Protein AF-A0A976H081-F1 (afdb_monomer_lite)

pLDDT: mean 93.25, std 4.54, range [68.75, 98.25]

Sequence (67 aa):
MRLSDMLRRRVRYFTDGAVIGSRAFVNEAFASARERFSAKRKDGARAMKGAAKEAKGVLWSIRDLQT

Secondary structure (DSSP, 8-state):
--HHHHTTS--HHHHHSSSEE-HHHHHHHHHHTGGGS-TT-----EE--GGGGGGTTT-EESS----

Structure (mmCIF, N/CA/C/O backbone):
data_AF-A0A976H081-F1
#
_entry.id   AF-A0A976H081-F1
#
loop_
_atom_site.group_PDB
_atom_site.id
_atom_site.type_symbol
_atom_site.label_atom_id
_atom_site.label_alt_id
_atom_site.label_comp_id
_atom_site.label_asym_id
_atom_site.label_entity_id
_atom_site.label_seq_id
_atom_site.pdbx_PDB_ins_code
_atom_site.Cartn_x
_atom_site.Cartn_y
_atom_site.Cartn_z
_atom_site.occupancy
_atom_site.B_iso_or_equiv
_atom_site.auth_seq_id
_atom_site.auth_comp_id
_atom_site.auth_asym_id
_atom_site.auth_atom_id
_atom_site.pdbx_PDB_model_num
ATOM 1 N N . MET A 1 1 ? 13.508 2.161 -10.595 1.00 83.88 1 MET A N 1
ATOM 2 C CA . MET A 1 1 ? 13.119 0.831 -11.118 1.00 83.88 1 MET A CA 1
ATOM 3 C C . MET A 1 1 ? 11.742 0.967 -11.733 1.00 83.88 1 MET A C 1
ATOM 5 O O . MET A 1 1 ? 10.883 1.509 -11.053 1.00 83.88 1 MET A O 1
ATOM 9 N N . ARG A 1 2 ? 11.525 0.543 -12.983 1.00 88.25 2 ARG A N 1
ATOM 10 C CA . ARG A 1 2 ? 10.199 0.667 -13.613 1.00 88.25 2 ARG A CA 1
ATOM 11 C C . ARG A 1 2 ? 9.208 -0.288 -12.949 1.00 88.25 2 ARG A C 1
ATOM 13 O O . ARG A 1 2 ? 9.618 -1.303 -12.391 1.00 88.25 2 ARG A O 1
ATOM 20 N N . LEU A 1 3 ? 7.910 0.003 -13.036 1.00 86.94 3 LEU A N 1
ATOM 21 C CA . LEU A 1 3 ? 6.871 -0.823 -12.408 1.00 86.94 3 LEU A CA 1
ATOM 22 C C . LEU A 1 3 ? 6.911 -2.291 -12.875 1.00 86.94 3 LEU A C 1
ATOM 24 O O . LEU A 1 3 ? 6.809 -3.197 -12.056 1.00 86.94 3 LEU A O 1
ATOM 28 N N . SER A 1 4 ? 7.141 -2.539 -14.167 1.00 91.25 4 SER A N 1
ATOM 29 C CA . SER A 1 4 ? 7.283 -3.894 -14.723 1.00 91.25 4 SER A CA 1
ATOM 30 C C . SER A 1 4 ? 8.448 -4.679 -14.114 1.00 91.25 4 SER A C 1
ATOM 32 O O . SER A 1 4 ? 8.347 -5.886 -13.903 1.00 91.25 4 SER A O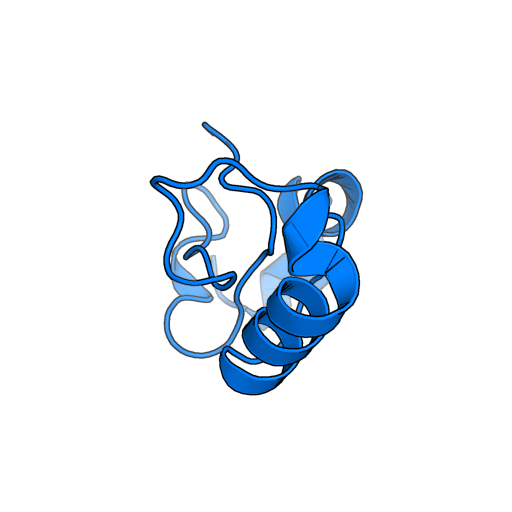 1
ATOM 34 N N . ASP A 1 5 ? 9.546 -3.994 -13.799 1.00 92.44 5 ASP A N 1
ATOM 35 C CA . ASP A 1 5 ? 10.731 -4.611 -13.204 1.00 92.44 5 ASP A CA 1
ATOM 36 C C . ASP A 1 5 ? 10.489 -4.963 -11.731 1.00 92.44 5 ASP A C 1
ATOM 38 O O . ASP A 1 5 ? 11.066 -5.926 -11.225 1.00 92.44 5 ASP A O 1
ATOM 42 N N . MET A 1 6 ? 9.617 -4.212 -11.043 1.00 90.94 6 MET A N 1
ATOM 43 C CA . MET A 1 6 ? 9.247 -4.477 -9.648 1.00 90.94 6 MET A CA 1
ATOM 44 C C . MET A 1 6 ? 8.594 -5.845 -9.492 1.00 90.94 6 MET A C 1
ATOM 46 O O . MET A 1 6 ? 8.908 -6.555 -8.543 1.00 90.94 6 MET A O 1
ATOM 50 N N . LEU A 1 7 ? 7.724 -6.232 -10.432 1.00 88.88 7 LEU A N 1
ATOM 51 C CA . LEU A 1 7 ? 7.010 -7.515 -10.402 1.00 88.88 7 LEU A CA 1
ATOM 52 C C . LEU A 1 7 ? 7.953 -8.723 -10.478 1.00 88.88 7 LEU A C 1
ATOM 54 O O . LEU A 1 7 ? 7.594 -9.817 -10.059 1.00 88.88 7 LEU A O 1
ATOM 58 N N . ARG A 1 8 ? 9.173 -8.523 -10.988 1.00 92.50 8 ARG A N 1
ATOM 59 C CA . ARG A 1 8 ? 10.206 -9.560 -11.102 1.00 92.50 8 ARG A CA 1
ATOM 60 C C . ARG A 1 8 ? 11.157 -9.592 -9.903 1.00 92.50 8 ARG A C 1
ATOM 62 O O . ARG A 1 8 ? 12.133 -10.336 -9.922 1.00 92.50 8 ARG A O 1
ATOM 69 N N . ARG A 1 9 ? 10.930 -8.762 -8.880 1.00 91.69 9 ARG A N 1
ATOM 70 C CA . ARG A 1 9 ? 11.805 -8.638 -7.707 1.00 91.69 9 ARG A CA 1
ATOM 71 C C . ARG A 1 9 ? 11.019 -8.748 -6.411 1.00 91.69 9 ARG A C 1
ATOM 73 O O . ARG A 1 9 ? 9.832 -8.446 -6.342 1.00 91.69 9 ARG A O 1
ATOM 80 N N . ARG A 1 10 ? 11.724 -9.098 -5.335 1.00 91.12 10 ARG A N 1
ATOM 81 C CA . ARG A 1 10 ? 11.164 -9.070 -3.981 1.00 91.12 10 ARG A CA 1
ATOM 82 C C . ARG A 1 10 ? 11.103 -7.634 -3.459 1.00 91.12 10 ARG A C 1
ATOM 84 O O . ARG A 1 10 ? 11.989 -7.173 -2.744 1.00 91.12 10 ARG A O 1
ATOM 91 N N . VAL A 1 11 ? 10.054 -6.913 -3.838 1.00 91.31 11 VAL A N 1
ATOM 92 C CA . VAL A 1 11 ? 9.768 -5.575 -3.312 1.00 91.31 11 VAL A CA 1
ATOM 93 C C . VAL A 1 11 ? 9.048 -5.711 -1.976 1.00 91.31 11 VAL A C 1
ATOM 95 O O . VAL A 1 11 ? 7.973 -6.297 -1.914 1.00 91.31 11 VAL A O 1
ATOM 98 N N . ARG A 1 12 ? 9.612 -5.129 -0.909 1.00 93.25 12 ARG A N 1
ATOM 99 C CA . ARG A 1 12 ? 9.073 -5.227 0.461 1.00 93.25 12 ARG A CA 1
ATOM 100 C C . ARG A 1 12 ? 7.588 -4.880 0.558 1.00 93.25 12 ARG A C 1
ATOM 102 O O . ARG A 1 12 ? 6.851 -5.528 1.285 1.00 93.25 12 ARG A O 1
ATOM 109 N N . TYR A 1 13 ? 7.136 -3.873 -0.185 1.00 93.06 13 TYR A N 1
ATOM 110 C CA . TYR A 1 13 ? 5.730 -3.484 -0.180 1.00 93.06 13 TYR A CA 1
ATOM 111 C C . TYR A 1 13 ? 4.804 -4.604 -0.663 1.00 93.06 13 TYR A C 1
ATOM 113 O O . TYR A 1 13 ? 3.713 -4.696 -0.124 1.00 93.06 13 TYR A O 1
ATOM 121 N N . PHE A 1 14 ? 5.231 -5.469 -1.594 1.00 91.06 14 PHE A N 1
ATOM 122 C CA . PHE A 1 14 ? 4.424 -6.580 -2.126 1.00 91.06 14 PHE A CA 1
ATOM 123 C C . PHE A 1 14 ? 4.191 -7.708 -1.120 1.00 91.06 14 PHE A C 1
ATOM 125 O O . PHE A 1 14 ? 3.267 -8.492 -1.299 1.00 91.06 14 PHE A O 1
ATOM 132 N N . THR A 1 15 ? 4.987 -7.767 -0.052 1.00 88.88 15 THR A N 1
ATOM 133 C CA . THR A 1 15 ? 4.811 -8.733 1.039 1.00 88.88 15 THR A CA 1
ATOM 134 C C . THR A 1 15 ? 4.283 -8.061 2.304 1.00 88.88 15 THR A C 1
ATOM 136 O O . THR A 1 15 ? 3.303 -8.507 2.889 1.00 88.88 15 THR A O 1
ATOM 139 N N . ASP A 1 16 ? 4.884 -6.939 2.700 1.00 91.62 16 ASP A N 1
ATOM 140 C CA . ASP A 1 16 ? 4.667 -6.308 4.007 1.00 91.62 16 ASP A CA 1
ATOM 141 C C . ASP A 1 16 ? 3.663 -5.141 3.943 1.00 91.62 16 ASP A C 1
ATOM 143 O O . ASP A 1 16 ? 3.324 -4.544 4.968 1.00 91.62 16 ASP A O 1
ATOM 147 N N . GLY A 1 17 ? 3.197 -4.767 2.746 1.00 88.44 17 GLY A N 1
ATOM 148 C CA . GLY A 1 17 ? 2.285 -3.641 2.532 1.00 88.44 17 GLY A CA 1
ATOM 149 C C . GLY A 1 17 ? 0.865 -3.868 3.057 1.00 88.44 17 GLY A C 1
ATOM 150 O O . GLY A 1 17 ? 0.128 -2.889 3.183 1.00 88.44 17 GLY A O 1
ATOM 151 N N . ALA A 1 18 ? 0.515 -5.117 3.395 1.00 91.94 18 ALA A N 1
ATOM 152 C CA . ALA A 1 18 ? -0.783 -5.644 3.845 1.00 91.94 18 ALA A CA 1
ATOM 153 C C . ALA A 1 18 ? -1.937 -5.531 2.830 1.00 91.94 18 ALA A C 1
ATOM 155 O O . ALA A 1 18 ? -2.572 -6.529 2.516 1.00 91.94 18 ALA A O 1
ATOM 156 N N . VAL A 1 19 ? -2.194 -4.339 2.294 1.00 95.56 19 VAL A N 1
ATOM 157 C CA . VAL A 1 19 ? -3.173 -4.089 1.226 1.00 95.56 19 VAL A CA 1
ATOM 158 C C . VAL A 1 19 ? -2.510 -3.182 0.207 1.00 95.56 19 VAL A C 1
ATOM 160 O O . VAL A 1 19 ? -1.924 -2.163 0.584 1.00 95.56 19 VAL A O 1
ATOM 163 N N . ILE A 1 20 ? -2.583 -3.564 -1.065 1.00 94.56 20 ILE A N 1
ATOM 164 C CA . ILE A 1 20 ? -1.892 -2.900 -2.167 1.00 94.56 20 ILE A CA 1
ATOM 165 C C . ILE A 1 20 ? -2.854 -2.746 -3.333 1.00 94.56 20 ILE A C 1
ATOM 167 O O . ILE A 1 20 ? -3.545 -3.694 -3.690 1.00 94.56 20 ILE A O 1
ATOM 171 N N . GLY A 1 21 ? -2.880 -1.569 -3.947 1.00 95.19 21 GLY A N 1
ATOM 172 C CA . GLY A 1 21 ? -3.708 -1.336 -5.122 1.00 95.19 21 GLY A CA 1
ATOM 173 C C . GLY A 1 21 ? -3.811 0.136 -5.477 1.00 95.19 21 GLY A C 1
ATOM 174 O O . GLY A 1 21 ? -2.945 0.941 -5.122 1.00 95.19 21 GLY A O 1
ATOM 175 N N . SER A 1 22 ? -4.889 0.487 -6.173 1.00 96.88 22 SER A N 1
ATOM 176 C CA . SER A 1 22 ? -5.219 1.883 -6.448 1.00 96.88 22 SER A CA 1
ATOM 177 C C . SER A 1 22 ? -5.495 2.647 -5.147 1.00 96.88 22 SER A C 1
ATOM 179 O O . SER A 1 22 ? -5.820 2.068 -4.107 1.00 96.88 22 SER A O 1
ATOM 181 N N . ARG A 1 23 ? -5.403 3.981 -5.198 1.00 97.38 23 ARG A N 1
ATOM 182 C CA . ARG A 1 23 ? -5.705 4.837 -4.039 1.00 97.38 23 ARG A CA 1
ATOM 183 C C . ARG A 1 23 ? -7.120 4.595 -3.507 1.00 97.38 23 ARG A C 1
ATOM 185 O O . ARG A 1 23 ? -7.296 4.543 -2.295 1.00 97.38 23 ARG A O 1
ATOM 192 N N . ALA A 1 24 ? -8.099 4.462 -4.404 1.00 97.75 24 ALA A N 1
ATOM 193 C CA . ALA A 1 24 ? -9.496 4.239 -4.041 1.00 97.75 24 ALA A CA 1
ATOM 194 C C . ALA A 1 24 ? -9.667 2.912 -3.292 1.00 97.75 24 ALA A C 1
ATOM 196 O O . ALA A 1 24 ? -10.162 2.915 -2.171 1.00 97.75 24 ALA A O 1
ATOM 197 N N . PHE A 1 25 ? -9.137 1.820 -3.850 1.00 97.81 25 PHE A N 1
ATOM 198 C CA . PHE A 1 25 ? -9.194 0.491 -3.241 1.00 97.81 25 PHE A CA 1
ATOM 199 C C . PHE A 1 25 ? -8.570 0.461 -1.838 1.00 97.81 25 PHE A C 1
ATOM 201 O O . PHE A 1 25 ? -9.161 -0.036 -0.883 1.00 97.81 25 PHE A O 1
ATOM 208 N N . VAL A 1 26 ? -7.383 1.055 -1.681 1.00 97.81 26 VAL A N 1
ATOM 209 C CA . VAL A 1 26 ? -6.705 1.097 -0.376 1.00 97.81 26 VAL A CA 1
ATOM 210 C C . VAL A 1 26 ? -7.468 1.963 0.633 1.00 97.81 26 VAL A C 1
ATOM 212 O O . VAL A 1 26 ? -7.480 1.653 1.824 1.00 97.81 26 VAL A O 1
ATOM 215 N N . ASN A 1 27 ? -8.103 3.047 0.185 1.00 98.12 27 ASN A N 1
ATOM 216 C CA . ASN A 1 27 ? -8.917 3.895 1.054 1.00 98.12 27 ASN A CA 1
ATOM 217 C C . ASN A 1 27 ? -10.223 3.216 1.480 1.00 98.12 27 ASN A C 1
ATOM 219 O O . ASN A 1 27 ? -10.623 3.380 2.628 1.00 98.12 27 ASN A O 1
ATOM 223 N N . GLU A 1 28 ? -10.848 2.433 0.606 1.00 98.25 28 GLU A N 1
ATOM 224 C CA . GLU A 1 28 ? -12.024 1.627 0.940 1.00 98.25 28 GLU A CA 1
ATOM 225 C C . GLU A 1 28 ? -11.682 0.560 1.989 1.00 98.25 28 GLU A C 1
ATOM 227 O O . GLU A 1 28 ? -12.331 0.484 3.031 1.00 98.25 28 GLU A O 1
ATOM 232 N N . ALA A 1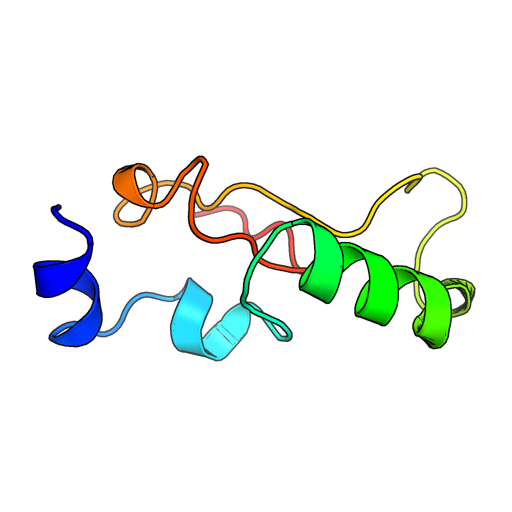 29 ? -10.582 -0.176 1.788 1.00 97.69 29 ALA A N 1
ATOM 233 C CA . ALA A 1 29 ? -10.072 -1.132 2.772 1.00 97.69 29 ALA A CA 1
ATOM 234 C C . ALA A 1 29 ? -9.690 -0.467 4.110 1.00 97.69 29 ALA A C 1
ATOM 236 O O . ALA A 1 29 ? -9.817 -1.056 5.181 1.00 97.69 29 ALA A O 1
ATOM 237 N N . PHE A 1 30 ? -9.208 0.777 4.072 1.00 97.75 30 PHE A N 1
ATOM 238 C CA . PHE A 1 30 ? -8.963 1.559 5.281 1.00 97.75 30 PHE A CA 1
ATOM 239 C C . PHE A 1 30 ? -10.259 1.962 5.989 1.00 97.75 30 PHE A C 1
ATOM 241 O O . PHE A 1 30 ? -10.309 1.903 7.215 1.00 97.75 30 PHE A O 1
ATOM 248 N N . ALA A 1 31 ? -11.291 2.360 5.243 1.00 97.69 31 ALA A N 1
ATOM 249 C CA . ALA A 1 31 ? -12.586 2.730 5.800 1.00 97.69 31 ALA A CA 1
ATOM 250 C C . ALA A 1 31 ? -13.280 1.527 6.456 1.00 97.69 31 ALA A C 1
ATOM 252 O O . ALA A 1 31 ? -13.763 1.652 7.580 1.00 97.69 31 ALA A O 1
ATOM 253 N N . SER A 1 32 ? -13.250 0.353 5.816 1.00 97.38 32 SER A N 1
ATOM 254 C CA . SER A 1 32 ? -13.830 -0.877 6.374 1.00 97.38 32 SER A CA 1
ATOM 255 C C . SER A 1 32 ? -13.116 -1.361 7.639 1.00 97.38 32 SER A C 1
ATOM 257 O O . SER A 1 32 ? -13.731 -1.988 8.494 1.00 97.38 32 SER A O 1
ATOM 259 N N . ALA A 1 33 ? -11.832 -1.028 7.798 1.00 95.88 33 ALA A N 1
ATOM 260 C CA . ALA A 1 33 ? -11.027 -1.374 8.966 1.00 95.88 33 ALA A CA 1
ATOM 261 C C . ALA A 1 33 ? -10.675 -0.155 9.841 1.00 95.88 33 ALA A C 1
ATOM 263 O O . ALA A 1 33 ? -9.664 -0.180 10.550 1.00 95.88 33 ALA A O 1
ATOM 264 N N . ARG A 1 34 ? -11.468 0.928 9.794 1.00 94.88 34 ARG A N 1
ATOM 265 C CA . ARG A 1 34 ? -11.133 2.233 10.398 1.00 94.88 34 ARG A CA 1
ATOM 266 C C . ARG A 1 34 ? -10.790 2.154 11.885 1.00 94.88 34 ARG A C 1
ATOM 268 O O . ARG A 1 34 ? -9.907 2.885 12.341 1.00 94.88 34 ARG A O 1
ATOM 275 N N . GLU A 1 35 ? -11.463 1.273 12.614 1.00 96.00 35 GLU A N 1
ATOM 276 C CA . GLU A 1 35 ? -11.248 0.987 14.038 1.00 96.00 35 GLU A CA 1
ATOM 277 C C . GLU A 1 35 ? -9.825 0.502 14.362 1.00 96.00 35 GLU A C 1
ATOM 279 O O . GLU A 1 35 ? -9.320 0.742 15.454 1.00 96.00 35 GLU A O 1
ATOM 284 N N . ARG A 1 36 ? -9.129 -0.111 13.394 1.00 94.00 36 ARG A N 1
ATOM 285 C CA . ARG A 1 36 ? -7.759 -0.628 13.554 1.00 94.00 36 ARG A CA 1
ATOM 286 C C . ARG A 1 36 ? -6.688 0.453 13.402 1.00 94.00 36 ARG A C 1
ATOM 288 O O . ARG A 1 36 ? -5.497 0.167 13.523 1.00 94.00 36 ARG A O 1
ATOM 295 N N . PHE A 1 37 ? -7.082 1.689 13.094 1.00 94.38 37 PHE A N 1
ATOM 296 C CA . PHE A 1 37 ? -6.168 2.793 12.820 1.00 94.38 37 PHE A CA 1
ATOM 297 C C . PHE A 1 37 ? -6.365 3.962 13.783 1.00 94.38 37 PHE A C 1
ATOM 299 O O . PHE A 1 37 ? -7.470 4.271 14.229 1.00 94.38 37 PHE A O 1
ATOM 306 N N . SER A 1 38 ? -5.269 4.670 14.068 1.00 94.44 38 SER A N 1
ATOM 307 C CA . SER A 1 38 ? -5.286 5.820 14.972 1.00 94.44 38 SER A CA 1
ATOM 308 C C . SER A 1 38 ? -6.209 6.935 14.475 1.00 94.44 38 SER A C 1
ATOM 310 O O . SER A 1 38 ? -6.362 7.158 13.274 1.00 94.44 38 SER A O 1
ATOM 312 N N . ALA A 1 39 ? -6.780 7.700 15.410 1.00 95.12 39 ALA A N 1
ATOM 313 C CA . ALA A 1 39 ? -7.677 8.812 15.092 1.00 95.12 39 ALA A CA 1
ATOM 314 C C . ALA A 1 39 ? -7.041 9.889 14.194 1.00 95.12 39 ALA A C 1
ATOM 316 O O . ALA A 1 39 ? -7.729 10.541 13.414 1.00 95.12 39 ALA A O 1
ATOM 317 N N . LYS A 1 40 ? -5.712 10.043 14.270 1.00 95.69 40 LYS A N 1
ATOM 318 C CA . LYS A 1 40 ? -4.946 11.005 13.465 1.00 95.69 40 LYS A CA 1
ATOM 319 C C . LYS A 1 40 ? -4.887 10.624 11.983 1.00 95.69 40 LYS A C 1
ATOM 321 O O . LYS A 1 40 ? -4.634 11.484 11.140 1.00 95.69 40 LYS A O 1
ATOM 326 N N . ARG A 1 41 ? -5.088 9.346 11.650 1.00 95.88 41 ARG A N 1
ATOM 327 C CA . ARG A 1 41 ? -5.022 8.855 10.277 1.00 95.88 41 ARG A CA 1
ATOM 328 C C . ARG A 1 41 ? -6.356 9.105 9.571 1.00 95.88 41 ARG A C 1
ATOM 330 O O . ARG A 1 41 ? -7.360 8.495 9.917 1.00 95.88 41 ARG A O 1
ATOM 337 N N . LYS A 1 42 ? -6.348 10.005 8.583 1.00 95.38 42 LYS A N 1
ATOM 338 C CA . LYS A 1 42 ? -7.550 10.399 7.823 1.00 95.38 42 LYS A CA 1
ATOM 339 C C . LYS A 1 42 ? -7.802 9.545 6.575 1.00 95.38 42 LYS A C 1
ATOM 341 O O . LYS A 1 42 ? -8.937 9.456 6.131 1.00 95.38 42 LYS A O 1
ATOM 346 N N . ASP A 1 43 ? -6.764 8.913 6.030 1.00 96.38 43 ASP A N 1
ATOM 347 C CA . ASP A 1 43 ? -6.826 8.089 4.820 1.00 96.38 43 ASP A CA 1
ATOM 348 C C . ASP A 1 43 ? -5.898 6.859 4.880 1.00 96.38 43 ASP A C 1
ATOM 350 O O . ASP A 1 43 ? -4.971 6.759 5.700 1.00 96.38 43 ASP A O 1
ATOM 354 N N . GLY A 1 44 ? -6.158 5.902 3.989 1.00 95.75 44 GLY A N 1
ATOM 355 C CA . GLY A 1 44 ? -5.446 4.631 3.905 1.00 95.75 44 GLY A CA 1
ATOM 356 C C . GLY A 1 44 ? -4.230 4.671 2.992 1.00 95.75 44 GLY A C 1
ATOM 357 O O . GLY A 1 44 ? -3.173 4.160 3.344 1.00 95.75 44 GLY A O 1
ATOM 358 N N . ALA A 1 45 ? -4.343 5.286 1.823 1.00 97.44 45 ALA A N 1
ATOM 359 C CA . ALA A 1 45 ? -3.333 5.164 0.782 1.00 97.44 45 ALA A CA 1
ATOM 360 C C . ALA A 1 45 ? -2.001 5.836 1.165 1.00 97.44 45 ALA A C 1
ATOM 362 O O . ALA A 1 45 ? -1.922 7.050 1.364 1.00 97.44 45 ALA A O 1
ATOM 363 N N . ARG A 1 46 ? -0.920 5.056 1.248 1.00 96.62 46 ARG A N 1
ATOM 364 C CA . ARG A 1 46 ? 0.455 5.542 1.443 1.00 96.62 46 ARG A CA 1
ATOM 365 C C . ARG A 1 46 ? 1.268 5.282 0.183 1.00 96.62 46 ARG A C 1
ATOM 367 O O . ARG A 1 46 ? 1.157 4.222 -0.430 1.00 96.62 46 ARG A O 1
ATOM 374 N N . ALA A 1 47 ? 2.033 6.286 -0.239 1.00 95.56 47 ALA A N 1
ATOM 375 C CA . ALA A 1 47 ? 2.910 6.152 -1.393 1.00 95.56 47 ALA A CA 1
ATOM 376 C C . ALA A 1 47 ? 4.093 5.252 -1.027 1.00 95.56 47 ALA A C 1
ATOM 378 O O . ALA A 1 47 ? 4.685 5.413 0.042 1.00 95.56 47 ALA A O 1
ATOM 379 N N . MET A 1 48 ? 4.449 4.336 -1.924 1.00 94.31 48 MET A N 1
ATOM 380 C CA . MET A 1 48 ? 5.621 3.488 -1.733 1.00 94.31 48 MET A CA 1
ATOM 381 C C . MET A 1 48 ? 6.912 4.312 -1.861 1.00 94.31 48 MET A C 1
ATOM 383 O O . MET A 1 48 ? 6.989 5.261 -2.646 1.00 94.31 48 MET A O 1
ATOM 387 N N . LYS A 1 49 ? 7.928 3.955 -1.074 1.00 92.88 49 LYS A N 1
ATOM 388 C CA . LYS A 1 49 ? 9.227 4.645 -0.992 1.00 92.88 49 LYS A CA 1
ATOM 389 C C . LYS A 1 49 ? 10.369 3.744 -1.490 1.00 92.88 49 LYS A C 1
ATOM 391 O O . LYS A 1 49 ? 10.160 2.580 -1.844 1.00 92.88 49 LYS A O 1
ATOM 396 N N . GLY A 1 50 ? 11.581 4.299 -1.553 1.00 91.06 50 GLY A N 1
ATOM 397 C CA . GLY A 1 50 ? 12.792 3.569 -1.940 1.00 91.06 50 GLY A CA 1
ATOM 398 C C . GLY A 1 50 ? 12.708 2.983 -3.351 1.00 91.06 50 GLY A C 1
ATOM 399 O O . GLY A 1 50 ? 12.292 3.657 -4.295 1.00 91.06 50 GLY A O 1
ATOM 400 N N . ALA A 1 51 ? 13.059 1.703 -3.494 1.00 89.06 51 ALA A N 1
ATOM 401 C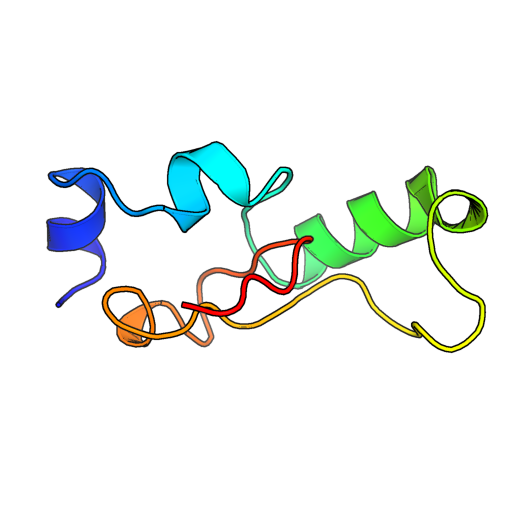 CA . ALA A 1 51 ? 13.058 0.996 -4.777 1.00 89.06 51 ALA A CA 1
ATOM 402 C C . ALA A 1 51 ? 11.680 0.950 -5.472 1.00 89.06 51 ALA A C 1
ATOM 404 O O . ALA A 1 51 ? 11.625 0.740 -6.682 1.00 89.06 51 ALA A O 1
ATOM 405 N N . ALA A 1 52 ? 10.590 1.174 -4.728 1.00 90.94 52 ALA A N 1
ATOM 406 C CA . ALA A 1 52 ? 9.214 1.182 -5.222 1.00 90.94 52 ALA A CA 1
ATOM 407 C C . ALA A 1 52 ? 8.662 2.590 -5.533 1.00 90.94 52 ALA A C 1
ATOM 409 O O . ALA A 1 52 ? 7.502 2.724 -5.916 1.00 90.94 52 ALA A O 1
ATOM 410 N N . LYS A 1 53 ? 9.472 3.651 -5.393 1.00 92.94 53 LYS A N 1
ATOM 411 C CA . LYS A 1 53 ? 9.037 5.054 -5.547 1.00 92.94 53 LYS A CA 1
ATOM 412 C C . LYS A 1 53 ? 8.364 5.351 -6.894 1.00 92.94 53 LYS A C 1
ATOM 414 O O . LYS A 1 53 ? 7.416 6.130 -6.937 1.00 92.94 53 LYS A O 1
ATOM 419 N N . GLU A 1 54 ? 8.815 4.706 -7.968 1.00 92.50 54 GLU A N 1
ATOM 420 C CA . GLU A 1 54 ? 8.258 4.868 -9.323 1.00 92.50 54 GLU A CA 1
ATOM 421 C C . GLU A 1 54 ? 6.810 4.364 -9.456 1.00 92.50 54 GLU A C 1
ATOM 423 O O . GLU A 1 54 ? 6.139 4.683 -10.428 1.00 92.50 54 GLU A O 1
ATOM 428 N N . ALA A 1 55 ? 6.292 3.605 -8.483 1.00 91.81 55 ALA A N 1
ATOM 429 C CA . ALA A 1 55 ? 4.890 3.189 -8.473 1.00 91.81 55 ALA A CA 1
ATOM 430 C C . ALA A 1 55 ? 3.935 4.312 -8.020 1.00 91.81 55 ALA A C 1
ATOM 432 O O . ALA A 1 55 ? 2.714 4.144 -8.071 1.00 91.81 55 ALA A O 1
ATOM 433 N N . LYS A 1 56 ? 4.462 5.459 -7.561 1.00 92.19 56 LYS A N 1
ATOM 434 C CA . LYS A 1 56 ? 3.663 6.596 -7.090 1.00 92.19 56 LYS A CA 1
ATOM 435 C C . LYS A 1 56 ? 2.673 7.047 -8.167 1.00 92.19 56 LYS A C 1
ATOM 437 O O . LYS A 1 56 ? 3.026 7.227 -9.323 1.00 92.19 56 LYS A O 1
ATOM 442 N N . GLY A 1 57 ? 1.423 7.258 -7.759 1.00 91.88 57 GLY A N 1
ATOM 443 C CA . G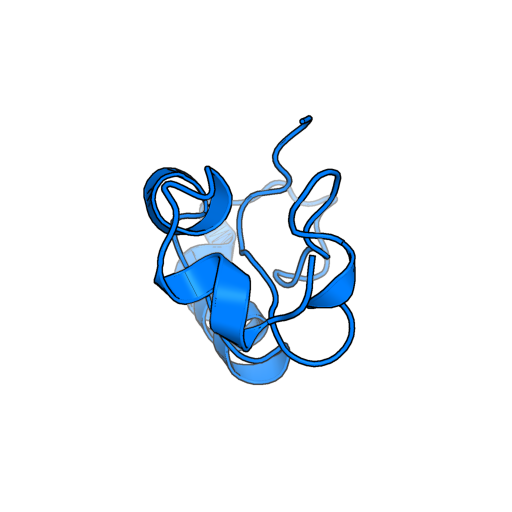LY A 1 57 ? 0.327 7.621 -8.663 1.00 91.88 57 GLY A CA 1
ATOM 444 C C . GLY A 1 57 ? -0.435 6.414 -9.211 1.00 91.88 57 GLY A C 1
ATOM 445 O O . GLY A 1 57 ? -1.632 6.532 -9.443 1.00 91.88 57 GLY A O 1
ATOM 446 N N . VAL A 1 58 ? 0.201 5.243 -9.295 1.00 94.00 58 VAL A N 1
ATOM 447 C CA . VAL A 1 58 ? -0.430 3.996 -9.756 1.00 94.00 58 VAL A CA 1
ATOM 448 C C . VAL A 1 58 ? -0.772 3.087 -8.578 1.00 94.00 58 VAL A C 1
ATOM 450 O O . VAL A 1 58 ? -1.912 2.646 -8.436 1.00 94.00 58 VAL A O 1
ATOM 453 N N . LEU A 1 59 ? 0.203 2.844 -7.701 1.00 95.06 59 LEU A N 1
ATOM 454 C CA . LEU A 1 59 ? 0.114 1.860 -6.632 1.00 95.06 59 LEU A CA 1
ATOM 455 C C . LEU A 1 59 ? 0.348 2.492 -5.260 1.00 95.06 59 LEU A C 1
ATOM 457 O O . LEU A 1 59 ? 1.227 3.334 -5.063 1.00 95.06 59 LEU A O 1
ATOM 461 N N . TRP A 1 60 ? -0.450 2.044 -4.301 1.00 96.88 60 TRP A N 1
ATOM 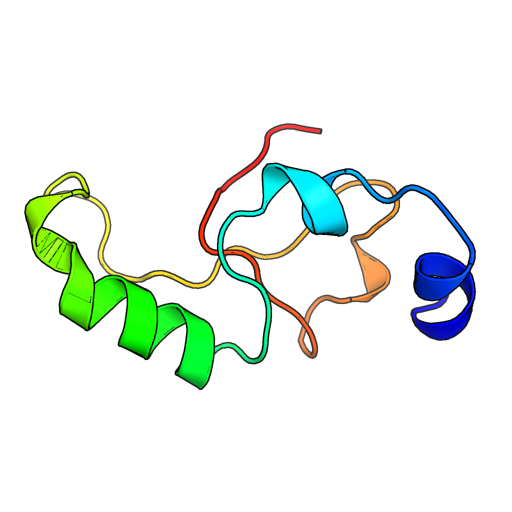462 C CA . TRP A 1 60 ? -0.475 2.527 -2.929 1.00 96.88 60 TRP A CA 1
ATOM 463 C C . TRP A 1 60 ? -0.496 1.333 -1.983 1.00 96.88 60 TRP A C 1
ATOM 465 O O . TRP A 1 60 ? -1.014 0.276 -2.340 1.00 96.88 60 TRP A O 1
ATOM 475 N N . SER A 1 61 ? 0.042 1.501 -0.778 1.00 96.69 61 SER A N 1
ATOM 476 C CA . SER A 1 61 ? -0.055 0.512 0.299 1.00 96.69 61 SER A CA 1
ATOM 477 C C . SER A 1 61 ? -0.830 1.063 1.490 1.00 96.69 61 SER A C 1
ATOM 479 O O . SER A 1 61 ? -0.817 2.268 1.745 1.00 96.69 61 SER A O 1
ATOM 481 N N . ILE A 1 62 ? -1.483 0.191 2.262 1.00 96.50 62 ILE A N 1
ATOM 482 C CA . ILE A 1 62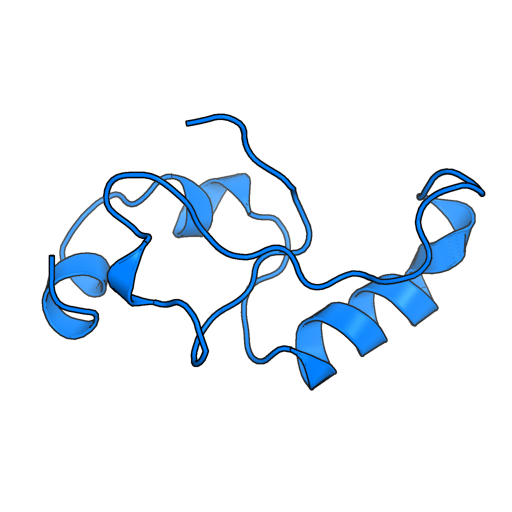 ? -2.135 0.608 3.513 1.00 96.50 62 ILE A CA 1
ATOM 483 C C . ILE A 1 62 ? -1.129 0.787 4.652 1.00 96.50 62 ILE A C 1
ATOM 485 O O . ILE A 1 62 ? -1.371 1.564 5.576 1.00 96.50 62 ILE A O 1
ATOM 489 N N . ARG A 1 63 ? 0.017 0.103 4.629 1.00 94.06 63 ARG A N 1
ATOM 490 C CA . ARG A 1 63 ? 1.091 0.366 5.594 1.00 94.06 63 ARG A CA 1
ATOM 491 C C . ARG A 1 63 ? 2.021 1.456 5.084 1.00 94.06 63 ARG A C 1
ATOM 493 O O . ARG A 1 63 ? 2.475 1.406 3.943 1.00 94.06 63 ARG A O 1
ATOM 500 N N . ASP A 1 64 ? 2.320 2.414 5.959 1.00 92.50 64 ASP A N 1
ATOM 501 C CA . ASP A 1 64 ? 3.431 3.345 5.766 1.00 92.50 64 ASP A CA 1
ATOM 502 C C . ASP A 1 64 ? 4.716 2.660 6.238 1.00 92.50 64 ASP A C 1
ATOM 504 O O . ASP A 1 64 ? 5.058 2.691 7.422 1.00 92.50 64 ASP A O 1
ATOM 508 N N . LEU A 1 65 ? 5.367 1.935 5.329 1.00 91.50 65 LEU A N 1
ATOM 509 C CA . LEU A 1 65 ? 6.639 1.287 5.619 1.00 91.50 65 LEU A CA 1
ATOM 510 C C . LEU A 1 65 ? 7.755 2.335 5.545 1.00 91.50 65 LEU A C 1
ATOM 512 O O . LEU A 1 65 ? 7.848 3.095 4.581 1.00 91.50 65 LEU A O 1
ATOM 516 N N . GLN A 1 66 ? 8.609 2.368 6.565 1.00 81.38 66 GLN A N 1
ATOM 517 C CA . GLN A 1 66 ? 9.873 3.093 6.492 1.00 81.38 66 GLN A CA 1
ATOM 518 C C . GLN A 1 66 ? 10.876 2.143 5.833 1.00 81.38 66 GLN A C 1
ATOM 520 O O . GLN A 1 66 ? 11.126 1.049 6.340 1.00 81.38 66 GLN A O 1
ATOM 525 N N . THR A 1 67 ? 11.344 2.517 4.648 1.00 68.75 67 THR A N 1
ATOM 526 C CA . THR A 1 67 ? 12.322 1.778 3.838 1.00 68.75 67 THR A CA 1
ATOM 527 C C . THR A 1 67 ? 13.522 2.650 3.592 1.00 68.75 67 THR A C 1
ATOM 529 O O . THR A 1 67 ? 13.260 3.837 3.283 1.00 68.75 67 THR A O 1
#

Foldseek 3Di:
DAPVVVVVDPDVCVPPLQDKWAQVRQQVVCVVVVVVDDPPDPGQFDQDDDPRNNCPPTMTGSDPDDD

Radius of gyration: 11.89 Å; chains: 1; bounding box: 27×21×30 Å